Protein AF-A0A815EJ91-F1 (afdb_monomer_lite)

Organism: NCBI:txid433720

Sequence (67 aa):
MFDSYFLIGSNDHPREITVIDENCKTICSLRSENLNSLATVNVGHQTLPIIVGGNSSGRIHVFTGQI

pLDDT: mean 86.36, std 9.07, range [52.47, 94.31]

Foldseek 3Di:
DDPDWDWDFDPDPVTWTFIAGPVRHTPDTHGDPPPPFTQPDKDADPPFQWIWTAGPVRDIDIDHDND

Secondary structure (DSSP, 8-state):
--SS-EEEE--SSS-EEEEE-TTS-EEEEEE-TT--S-EEEEEE-TTSSEEEEEETTS-EEEEES--

Radius of gyration: 11.25 Å; chains: 1; bounding box: 26×30×23 Å

Structure (mmCIF, N/CA/C/O backbone):
data_AF-A0A815EJ91-F1
#
_entry.id   AF-A0A815EJ91-F1
#
loop_
_atom_site.group_PDB
_atom_site.id
_atom_site.type_symbol
_atom_site.label_atom_id
_atom_site.label_alt_id
_atom_site.label_comp_id
_atom_site.label_asym_id
_atom_site.label_entity_id
_atom_site.label_seq_id
_atom_site.pdbx_PDB_ins_code
_atom_site.Cartn_x
_atom_site.Cartn_y
_atom_site.Cartn_z
_atom_site.occupancy
_atom_site.B_iso_or_equiv
_atom_site.auth_seq_id
_atom_site.auth_comp_id
_atom_site.auth_asym_id
_atom_site.auth_atom_id
_atom_site.pdbx_PDB_model_num
ATOM 1 N N . MET A 1 1 ? -9.039 6.792 11.458 1.00 52.47 1 MET A N 1
ATOM 2 C CA . MET A 1 1 ? -8.888 6.380 10.052 1.00 52.47 1 MET A CA 1
ATOM 3 C C . MET A 1 1 ? -9.506 7.480 9.220 1.00 52.47 1 MET A C 1
ATOM 5 O O . MET A 1 1 ? -10.594 7.896 9.585 1.00 52.47 1 MET A O 1
ATOM 9 N N . PHE A 1 2 ? -8.777 8.038 8.255 1.00 56.38 2 PHE A N 1
ATOM 10 C CA . PHE A 1 2 ? -9.212 9.221 7.503 1.00 56.38 2 PHE A CA 1
ATOM 11 C C . PHE A 1 2 ? -10.577 8.980 6.847 1.00 56.38 2 PHE A C 1
ATOM 13 O O . PHE A 1 2 ? -10.799 7.896 6.307 1.00 56.38 2 PHE A O 1
ATOM 20 N N . ASP A 1 3 ? -11.464 9.977 6.890 1.00 66.56 3 ASP A N 1
ATOM 21 C CA . ASP A 1 3 ? -12.792 9.900 6.264 1.00 66.56 3 ASP A CA 1
ATOM 22 C C . ASP A 1 3 ? -12.692 9.678 4.742 1.00 66.56 3 ASP A C 1
ATOM 24 O O . ASP A 1 3 ? -13.617 9.157 4.120 1.00 66.56 3 ASP A O 1
ATOM 28 N N . SER A 1 4 ? -11.550 10.020 4.130 1.00 82.62 4 SER A N 1
ATOM 29 C CA . SER A 1 4 ? -11.179 9.684 2.753 1.00 82.62 4 SER A CA 1
ATOM 30 C C . SER A 1 4 ? -9.653 9.677 2.595 1.00 82.62 4 SER A C 1
ATOM 32 O O . SER A 1 4 ? -8.969 10.568 3.084 1.00 82.62 4 SER A O 1
ATOM 34 N N . TYR A 1 5 ? -9.099 8.658 1.938 1.00 90.44 5 TYR A N 1
ATOM 35 C CA . TYR A 1 5 ? -7.687 8.603 1.547 1.00 90.44 5 TYR A CA 1
ATOM 36 C C . TYR A 1 5 ? -7.542 7.776 0.270 1.00 90.44 5 TYR A C 1
ATOM 38 O O . TYR A 1 5 ? -8.363 6.899 -0.013 1.00 90.44 5 TYR A O 1
ATOM 46 N N . PHE A 1 6 ? -6.473 8.023 -0.481 1.00 92.25 6 PHE A N 1
ATOM 47 C CA . PHE A 1 6 ? -6.132 7.248 -1.670 1.00 92.25 6 PHE A CA 1
ATOM 48 C C . PHE A 1 6 ? -4.766 6.596 -1.501 1.00 92.25 6 PHE A C 1
ATOM 50 O O . PHE A 1 6 ? -3.849 7.174 -0.918 1.00 92.25 6 PHE A O 1
ATOM 57 N N . LEU A 1 7 ? -4.643 5.378 -2.027 1.00 93.25 7 LEU A N 1
ATOM 58 C CA . LEU A 1 7 ? -3.409 4.600 -2.017 1.00 93.25 7 LEU A CA 1
ATOM 59 C C . LEU A 1 7 ? -2.854 4.539 -3.432 1.00 93.25 7 LEU A C 1
ATOM 61 O O . LEU A 1 7 ? -3.466 3.945 -4.320 1.00 93.25 7 LEU A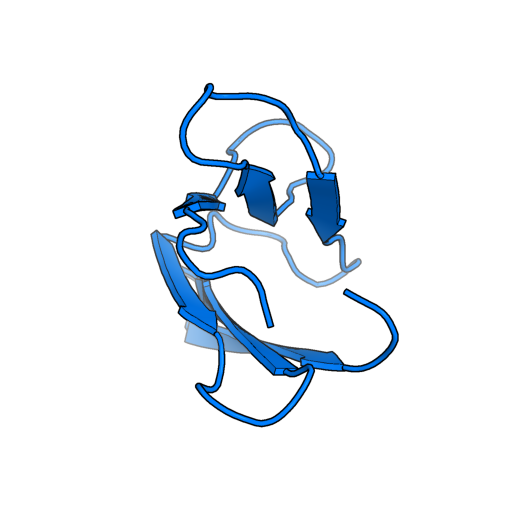 O 1
ATOM 65 N N . ILE A 1 8 ? -1.690 5.138 -3.633 1.00 92.19 8 ILE A N 1
ATOM 66 C CA . ILE A 1 8 ? -1.050 5.241 -4.940 1.00 92.19 8 ILE A CA 1
ATOM 67 C C . ILE A 1 8 ? 0.197 4.369 -4.929 1.00 92.19 8 ILE A C 1
ATOM 69 O O . ILE A 1 8 ? 1.141 4.639 -4.194 1.00 92.19 8 ILE A O 1
ATOM 73 N N . GLY A 1 9 ? 0.220 3.328 -5.758 1.00 89.50 9 GLY A N 1
ATOM 74 C CA . GLY A 1 9 ? 1.467 2.627 -6.052 1.00 89.50 9 GLY A CA 1
ATOM 75 C C . GLY A 1 9 ? 2.343 3.498 -6.950 1.00 89.50 9 GLY A C 1
ATOM 76 O O . GLY A 1 9 ? 1.898 3.886 -8.031 1.00 89.50 9 GLY A O 1
ATOM 77 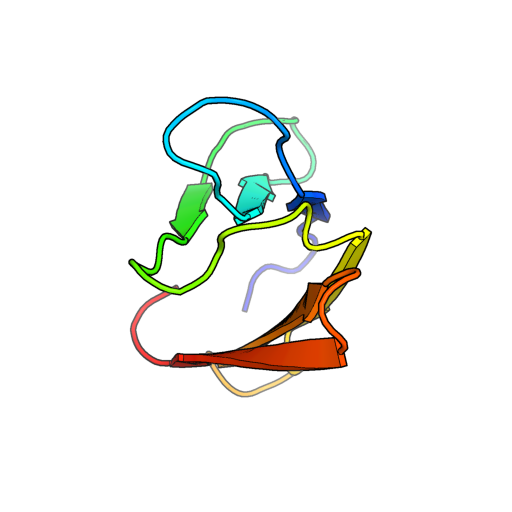N N . SER A 1 10 ? 3.574 3.788 -6.528 1.00 83.25 10 SER A N 1
ATOM 78 C CA . SER A 1 10 ? 4.552 4.517 -7.342 1.00 83.25 10 SER A CA 1
ATOM 79 C C . SER A 1 10 ? 5.571 3.573 -7.984 1.00 83.25 10 SER A C 1
ATOM 81 O O . SER A 1 10 ? 5.971 2.554 -7.411 1.00 83.25 10 SER A O 1
ATOM 83 N N . ASN A 1 11 ? 5.997 3.930 -9.197 1.00 81.88 11 ASN A N 1
ATOM 84 C CA . ASN A 1 11 ? 7.103 3.283 -9.901 1.00 81.88 11 ASN A CA 1
ATOM 85 C C . ASN A 1 11 ? 8.450 3.980 -9.649 1.00 81.88 11 ASN A C 1
ATOM 87 O O . ASN A 1 11 ? 9.466 3.523 -10.175 1.00 81.88 11 ASN A O 1
ATOM 91 N N . ASP A 1 12 ? 8.455 5.057 -8.859 1.00 81.50 12 ASP A N 1
ATOM 92 C CA . ASP A 1 12 ? 9.670 5.758 -8.456 1.00 81.50 12 ASP A CA 1
ATOM 93 C C . ASP A 1 12 ? 10.591 4.837 -7.650 1.00 81.50 12 ASP A C 1
ATOM 95 O O . ASP A 1 12 ? 10.169 3.833 -7.076 1.00 81.50 12 ASP A O 1
ATOM 99 N N . HIS A 1 13 ? 11.881 5.170 -7.622 1.00 80.81 13 HIS A N 1
ATOM 100 C CA . HIS A 1 13 ? 12.883 4.422 -6.873 1.00 80.81 13 HIS A CA 1
ATOM 101 C C . HIS A 1 13 ? 13.362 5.238 -5.659 1.00 80.81 13 HIS A C 1
ATOM 103 O O . HIS A 1 13 ? 13.877 6.340 -5.853 1.00 80.81 13 HIS A O 1
ATOM 109 N N . PRO A 1 14 ? 13.260 4.709 -4.420 1.00 83.44 14 PRO A N 1
ATOM 110 C CA . PRO A 1 14 ? 12.714 3.398 -4.051 1.00 83.44 14 PRO A CA 1
ATOM 111 C C . PRO A 1 14 ? 11.189 3.321 -4.226 1.00 83.44 14 PRO A C 1
ATOM 113 O O . PRO A 1 14 ? 10.489 4.300 -3.990 1.00 83.44 14 PRO A O 1
ATOM 116 N N . ARG A 1 15 ? 10.691 2.133 -4.595 1.00 89.06 15 ARG A N 1
ATOM 117 C CA . ARG A 1 15 ? 9.255 1.892 -4.786 1.00 89.06 15 ARG A CA 1
ATOM 118 C C . ARG A 1 15 ? 8.505 2.052 -3.475 1.00 89.06 15 ARG A C 1
ATOM 120 O O . ARG A 1 15 ? 8.977 1.606 -2.425 1.00 89.06 15 ARG A O 1
ATOM 127 N N . GLU A 1 16 ? 7.322 2.646 -3.560 1.00 91.12 16 GLU A N 1
ATOM 128 C CA . GLU A 1 16 ? 6.487 2.952 -2.405 1.00 91.12 16 GLU A CA 1
ATOM 129 C C . GLU A 1 16 ? 4.993 2.916 -2.730 1.00 91.12 16 GLU A C 1
ATOM 131 O O . GLU A 1 16 ? 4.583 2.977 -3.893 1.00 91.12 16 GLU A O 1
ATOM 136 N N . ILE A 1 17 ? 4.186 2.820 -1.675 1.00 92.31 17 ILE A N 1
ATOM 137 C CA . ILE A 1 17 ? 2.762 3.149 -1.711 1.00 92.31 17 ILE A CA 1
ATOM 138 C C . ILE A 1 17 ? 2.603 4.494 -1.007 1.00 92.31 17 ILE A C 1
ATOM 140 O O . ILE A 1 17 ? 2.873 4.603 0.189 1.00 92.31 17 ILE A O 1
ATOM 144 N N . THR A 1 18 ? 2.177 5.515 -1.736 1.00 92.81 18 THR A N 1
ATOM 145 C CA . THR A 1 18 ? 1.914 6.848 -1.193 1.00 92.81 18 THR A CA 1
ATOM 146 C C . THR A 1 18 ? 0.466 6.928 -0.726 1.00 92.81 18 THR A C 1
ATOM 148 O O . THR A 1 18 ? -0.453 6.550 -1.456 1.00 92.81 18 THR A O 1
ATOM 151 N N . VAL A 1 19 ? 0.259 7.430 0.488 1.00 92.44 19 VAL A N 1
ATOM 152 C CA . VAL A 1 19 ? -1.064 7.725 1.040 1.00 92.44 19 VAL A CA 1
ATOM 153 C C . VAL A 1 19 ? -1.312 9.219 0.885 1.00 92.44 19 VAL A C 1
ATOM 155 O O . VAL A 1 19 ? -0.526 10.027 1.384 1.00 92.44 19 VAL A O 1
ATOM 158 N N . ILE A 1 20 ? -2.388 9.587 0.194 1.00 93.06 20 ILE A N 1
ATOM 159 C CA . ILE A 1 20 ? -2.801 10.985 0.019 1.00 93.06 20 ILE A CA 1
ATOM 160 C C . ILE A 1 20 ? -4.201 11.223 0.590 1.00 93.06 20 ILE A C 1
ATOM 162 O O . ILE A 1 20 ? -5.023 10.303 0.615 1.00 93.06 20 ILE A O 1
ATOM 166 N N . ASP A 1 21 ? -4.466 12.451 1.028 1.00 92.62 21 ASP A N 1
ATOM 167 C CA . ASP A 1 21 ? -5.809 12.911 1.394 1.00 92.62 21 ASP A CA 1
ATOM 168 C C . ASP A 1 21 ? -6.623 13.353 0.162 1.00 92.62 21 ASP A C 1
ATOM 170 O O . ASP A 1 21 ? -6.145 13.340 -0.979 1.00 92.62 21 ASP A O 1
ATOM 174 N N . GLU A 1 22 ? -7.873 13.756 0.383 1.00 93.81 22 GLU A N 1
ATOM 175 C CA . GLU A 1 22 ? -8.777 14.256 -0.657 1.00 93.81 22 GLU A CA 1
ATOM 176 C C . GLU A 1 22 ? -8.320 15.556 -1.335 1.00 93.81 22 GLU A C 1
ATOM 178 O O . GLU A 1 22 ? -8.805 15.888 -2.415 1.00 93.81 22 GLU A O 1
ATOM 183 N N . ASN A 1 23 ? -7.360 16.268 -0.743 1.00 94.00 23 ASN A N 1
ATOM 184 C CA . ASN A 1 23 ? -6.756 17.479 -1.297 1.00 94.00 23 ASN A CA 1
ATOM 185 C C . ASN A 1 23 ? -5.461 17.174 -2.068 1.00 94.00 23 ASN A C 1
ATOM 187 O O . ASN A 1 23 ? -4.704 18.091 -2.395 1.00 94.00 23 ASN A O 1
ATOM 191 N N . CYS A 1 24 ? -5.193 15.894 -2.353 1.00 92.56 24 CYS A N 1
ATOM 192 C CA . CYS A 1 24 ? -3.970 15.404 -2.986 1.00 92.56 24 CYS A CA 1
ATOM 193 C C . CYS A 1 24 ? -2.695 15.694 -2.181 1.00 92.56 24 CYS A C 1
ATOM 195 O O . CYS A 1 24 ? -1.598 15.726 -2.745 1.00 92.56 24 CYS A O 1
ATOM 197 N N . LYS A 1 25 ? -2.804 15.899 -0.865 1.00 94.31 25 LYS A N 1
ATOM 198 C CA . LYS A 1 25 ? -1.643 16.082 0.004 1.00 94.31 25 LYS A CA 1
ATOM 199 C C . LYS A 1 25 ? -1.142 14.729 0.488 1.00 94.31 25 LYS A C 1
ATOM 201 O O . LYS A 1 25 ? -1.901 13.924 1.021 1.00 94.31 25 LYS A O 1
ATOM 206 N N . THR A 1 26 ? 0.164 14.508 0.368 1.00 93.19 26 THR A N 1
ATOM 207 C CA . THR A 1 26 ? 0.820 13.321 0.923 1.00 93.19 26 THR A CA 1
ATOM 208 C C . THR A 1 26 ? 0.736 13.309 2.446 1.00 93.19 26 THR A C 1
ATOM 210 O O . THR A 1 26 ? 1.219 14.224 3.116 1.00 93.19 26 THR A O 1
ATOM 213 N N . ILE A 1 27 ? 0.149 12.241 2.977 1.00 92.44 27 ILE A N 1
ATOM 214 C CA . ILE A 1 27 ? 0.079 11.930 4.405 1.00 92.44 27 ILE A CA 1
ATOM 215 C C . ILE A 1 27 ? 1.344 11.171 4.808 1.00 92.44 27 ILE A C 1
ATOM 217 O O . ILE A 1 27 ? 2.052 11.578 5.727 1.00 92.44 27 ILE A O 1
ATOM 221 N N . CYS A 1 28 ? 1.651 1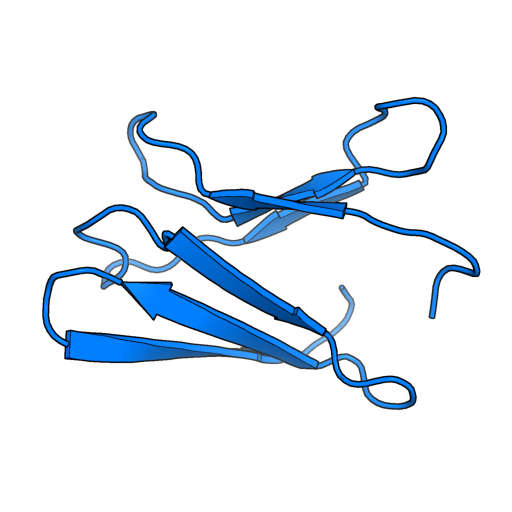0.085 4.092 1.00 91.31 28 CYS A N 1
ATOM 222 C CA . CYS A 1 28 ? 2.830 9.258 4.326 1.00 91.31 28 CYS A CA 1
ATOM 223 C C . CYS A 1 28 ? 3.201 8.419 3.090 1.00 91.31 28 CYS A C 1
ATOM 225 O O . CYS A 1 28 ? 2.418 8.285 2.147 1.00 91.31 28 CYS A O 1
ATOM 227 N N . SER A 1 29 ? 4.402 7.836 3.119 1.00 91.38 29 SER A N 1
ATOM 228 C CA . SER A 1 29 ? 4.893 6.897 2.106 1.00 91.38 29 SER A CA 1
ATOM 229 C C . SER A 1 29 ? 5.305 5.586 2.764 1.00 91.38 29 SER A C 1
ATOM 231 O O . SER A 1 29 ? 6.113 5.564 3.694 1.00 91.38 29 SER A O 1
ATOM 233 N N . LEU A 1 30 ? 4.766 4.480 2.263 1.00 91.06 30 LE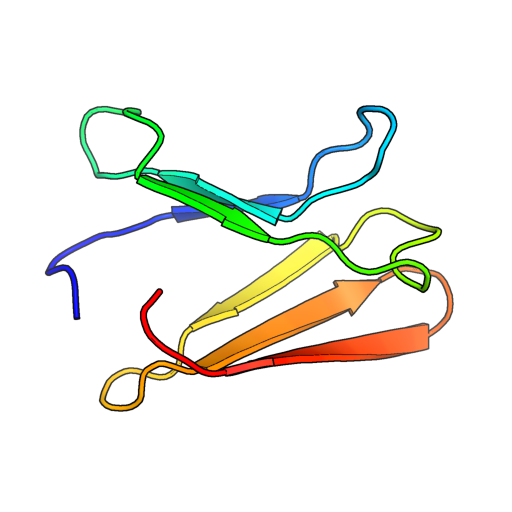U A N 1
ATOM 234 C CA . LEU A 1 30 ? 5.002 3.133 2.768 1.00 91.06 30 LEU A CA 1
ATOM 235 C C . LEU A 1 30 ? 6.034 2.424 1.896 1.00 91.06 30 LEU A C 1
ATOM 237 O O . LEU A 1 30 ? 5.837 2.249 0.692 1.00 91.06 30 LEU A O 1
ATOM 241 N N . ARG A 1 31 ? 7.138 2.003 2.514 1.00 89.12 31 ARG A N 1
ATOM 242 C CA . ARG A 1 31 ? 8.290 1.394 1.837 1.00 89.12 31 ARG A CA 1
ATOM 243 C C . ARG A 1 31 ? 8.630 0.045 2.446 1.00 89.12 31 ARG A C 1
ATOM 245 O O . ARG A 1 31 ? 8.493 -0.161 3.647 1.00 89.12 31 ARG A O 1
ATOM 252 N N . SER A 1 32 ? 9.118 -0.861 1.610 1.00 84.88 32 SER A N 1
ATOM 253 C CA . SER A 1 32 ? 9.664 -2.150 2.028 1.00 84.88 32 SER A CA 1
ATOM 254 C C . SER A 1 32 ? 10.793 -2.540 1.085 1.00 84.88 32 SER A C 1
ATOM 256 O O .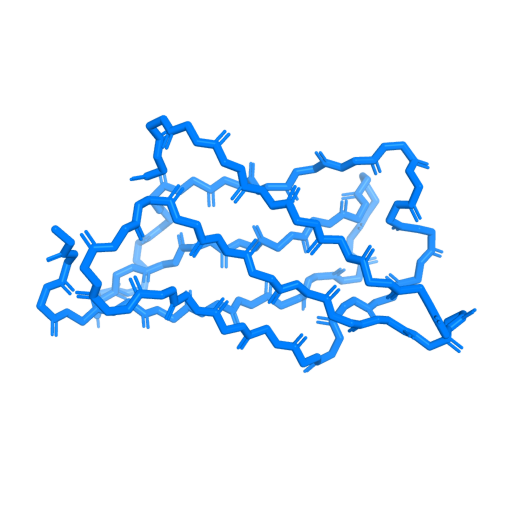 SER A 1 32 ? 10.683 -2.334 -0.123 1.00 84.88 32 SER A O 1
ATOM 258 N N . GLU A 1 33 ? 11.849 -3.159 1.611 1.00 79.56 33 GLU A N 1
ATOM 259 C CA . GLU A 1 33 ? 12.952 -3.701 0.801 1.00 79.56 33 GLU A CA 1
ATOM 260 C C . GLU A 1 33 ? 12.470 -4.742 -0.223 1.00 79.56 33 GLU A C 1
ATOM 262 O O . GLU A 1 33 ? 13.111 -4.982 -1.242 1.00 79.56 33 GLU A O 1
ATOM 267 N N . ASN A 1 34 ? 11.306 -5.351 0.023 1.00 79.31 34 ASN A N 1
ATOM 268 C CA . ASN A 1 34 ? 10.721 -6.364 -0.848 1.00 79.31 34 ASN A CA 1
ATOM 269 C C . ASN A 1 34 ? 9.685 -5.809 -1.836 1.00 79.31 34 ASN A C 1
ATOM 271 O O . ASN A 1 34 ? 9.111 -6.586 -2.612 1.00 79.31 34 ASN A O 1
ATOM 275 N N . LEU A 1 35 ? 9.446 -4.494 -1.854 1.00 84.75 35 LEU A N 1
ATOM 276 C CA . LEU A 1 35 ? 8.525 -3.835 -2.785 1.00 84.75 35 LEU A CA 1
ATOM 277 C C . LEU A 1 35 ? 9.175 -3.657 -4.168 1.00 84.75 35 LEU A C 1
ATOM 279 O O . LEU A 1 35 ? 9.226 -2.578 -4.736 1.00 84.75 35 LEU A O 1
ATOM 283 N N . ASN A 1 36 ? 9.712 -4.740 -4.728 1.00 81.06 36 ASN A N 1
ATOM 284 C CA . ASN A 1 36 ? 10.556 -4.723 -5.929 1.00 81.06 36 ASN A CA 1
ATOM 285 C C . ASN A 1 36 ? 9.792 -4.541 -7.248 1.00 81.06 36 ASN A C 1
ATOM 287 O O . ASN A 1 36 ? 10.404 -4.436 -8.306 1.00 81.06 36 ASN A O 1
ATOM 291 N N . SER A 1 37 ? 8.466 -4.505 -7.202 1.00 82.62 37 SER A N 1
ATOM 292 C CA . SER A 1 37 ? 7.598 -4.219 -8.343 1.00 82.62 37 SER A CA 1
ATOM 293 C C . SER A 1 37 ? 6.430 -3.351 -7.889 1.00 82.62 37 SER A C 1
ATOM 295 O O . SER A 1 37 ? 6.163 -3.256 -6.688 1.00 82.62 37 SER A O 1
ATOM 297 N N . LEU A 1 38 ? 5.769 -2.707 -8.852 1.00 80.62 38 LEU A N 1
ATOM 298 C CA . LEU A 1 38 ? 4.652 -1.807 -8.599 1.00 80.62 38 LEU A CA 1
ATOM 299 C C . LEU A 1 38 ? 3.541 -2.532 -7.832 1.00 80.62 38 LEU A C 1
ATOM 301 O O . LEU A 1 38 ? 3.019 -3.546 -8.304 1.00 80.62 38 LEU A O 1
ATOM 305 N N . ALA A 1 39 ? 3.177 -2.001 -6.666 1.00 83.44 39 ALA A N 1
ATOM 306 C CA . ALA A 1 39 ? 2.002 -2.447 -5.931 1.00 83.44 39 ALA A CA 1
ATOM 307 C C . ALA A 1 39 ? 0.753 -1.832 -6.568 1.00 83.44 39 ALA A C 1
ATOM 309 O O . ALA A 1 39 ? 0.364 -0.708 -6.254 1.00 83.44 39 ALA A O 1
ATOM 310 N N . THR A 1 40 ? 0.178 -2.542 -7.536 1.00 81.81 40 THR A N 1
ATOM 311 C CA . THR A 1 40 ? -0.932 -2.057 -8.368 1.00 81.81 40 THR A CA 1
ATOM 312 C C . THR A 1 40 ? -2.284 -2.130 -7.670 1.00 81.81 40 THR A C 1
ATOM 314 O O . THR A 1 40 ? -3.191 -1.392 -8.039 1.00 81.81 40 THR A O 1
ATOM 317 N N . VAL A 1 41 ? -2.431 -3.001 -6.669 1.00 88.19 41 VAL A N 1
ATOM 318 C CA . VAL A 1 41 ? -3.672 -3.166 -5.903 1.00 88.19 41 VAL A CA 1
ATOM 319 C C . VAL A 1 41 ? -3.363 -2.935 -4.436 1.00 88.19 41 VAL A C 1
ATOM 321 O O . VAL A 1 41 ? -2.594 -3.691 -3.849 1.00 88.19 41 VAL A O 1
ATOM 324 N N . ASN A 1 42 ? -3.971 -1.906 -3.848 1.00 92.12 42 ASN A N 1
ATOM 325 C CA . ASN A 1 42 ? -3.762 -1.531 -2.454 1.00 92.12 42 ASN A CA 1
ATOM 326 C C . ASN A 1 42 ? -5.108 -1.300 -1.765 1.00 92.12 42 ASN A C 1
ATOM 328 O O . ASN A 1 42 ? -6.021 -0.732 -2.363 1.00 92.12 42 ASN A O 1
ATOM 332 N N . VAL A 1 43 ? -5.227 -1.713 -0.506 1.00 92.19 43 VAL A N 1
ATOM 333 C CA . VAL A 1 43 ? -6.428 -1.508 0.311 1.00 92.19 43 VAL A CA 1
ATOM 334 C C . VAL A 1 43 ? -6.044 -1.236 1.762 1.00 92.19 43 VAL A C 1
ATOM 336 O O . VAL A 1 43 ? -5.137 -1.874 2.295 1.00 92.19 43 VAL A O 1
ATOM 339 N N . GLY A 1 44 ? -6.728 -0.294 2.410 1.00 91.19 44 GLY A N 1
ATOM 340 C CA . GLY A 1 44 ? -6.621 -0.077 3.852 1.00 91.19 44 GLY A CA 1
ATOM 341 C C . GLY A 1 44 ? -7.818 -0.663 4.600 1.00 91.19 44 GLY A C 1
ATOM 342 O O . GLY A 1 44 ? -8.953 -0.629 4.121 1.00 91.19 44 GLY A O 1
ATOM 343 N N . HIS A 1 45 ? -7.571 -1.230 5.778 1.00 90.50 45 HIS A N 1
ATOM 344 C CA . HIS A 1 45 ? -8.603 -1.861 6.600 1.00 90.50 45 HIS A CA 1
ATOM 345 C C . HIS A 1 45 ? -9.453 -0.824 7.338 1.00 90.50 45 HIS A C 1
ATOM 347 O O . HIS A 1 45 ? -8.908 -0.087 8.142 1.00 90.50 45 HIS A O 1
ATOM 353 N N . GLN A 1 46 ? -10.780 -0.821 7.159 1.00 85.19 46 GLN A N 1
ATOM 354 C CA . GLN A 1 46 ? -11.715 0.243 7.597 1.00 85.19 46 GLN A CA 1
ATOM 355 C C . GLN A 1 46 ? -11.693 0.657 9.082 1.00 85.19 46 GLN A C 1
ATOM 357 O O . GLN A 1 46 ? -12.198 1.722 9.429 1.00 85.19 46 GLN A O 1
ATOM 362 N N . THR A 1 47 ? -11.141 -0.163 9.972 1.00 85.62 47 THR A N 1
ATOM 363 C CA . THR A 1 47 ? -11.078 0.147 11.413 1.00 85.62 47 THR A CA 1
ATOM 364 C C . THR A 1 47 ? -9.715 -0.095 12.048 1.00 85.62 47 THR A C 1
ATOM 366 O O . THR A 1 47 ? -9.520 0.235 13.215 1.00 85.62 47 THR A O 1
ATOM 369 N N . LEU A 1 48 ? -8.762 -0.663 11.305 1.00 89.00 48 LEU A N 1
ATOM 370 C CA . LEU A 1 48 ? -7.455 -1.046 11.838 1.00 89.00 48 LEU A CA 1
ATOM 371 C C . LEU A 1 48 ? -6.386 -0.300 11.057 1.00 89.00 48 LEU A C 1
ATOM 373 O O . LEU A 1 48 ? -6.556 -0.091 9.857 1.00 89.00 48 LEU A O 1
ATOM 377 N N . PRO A 1 49 ? -5.267 0.070 11.688 1.00 88.06 49 PRO A N 1
ATOM 378 C CA . PRO A 1 49 ? -4.214 0.793 11.003 1.00 88.06 49 PRO A CA 1
ATOM 379 C C . PRO A 1 49 ? -3.342 -0.195 10.210 1.00 88.06 49 PRO A C 1
ATOM 381 O O . PRO A 1 49 ? -2.198 -0.491 10.559 1.00 88.06 49 PRO A O 1
ATOM 384 N N . ILE A 1 50 ? -3.958 -0.785 9.183 1.00 91.56 50 ILE A N 1
ATOM 385 C CA . ILE A 1 50 ? -3.409 -1.836 8.331 1.00 91.56 50 ILE A CA 1
ATOM 386 C C . ILE A 1 50 ? -3.635 -1.444 6.875 1.00 91.56 50 ILE A C 1
ATOM 388 O O . ILE A 1 50 ? -4.768 -1.172 6.475 1.00 91.56 50 ILE A O 1
ATOM 392 N N . ILE A 1 51 ? -2.570 -1.483 6.078 1.00 92.94 51 ILE A N 1
ATOM 393 C CA . ILE A 1 51 ? -2.622 -1.345 4.620 1.00 92.94 51 ILE A CA 1
ATOM 394 C C . ILE A 1 51 ? -2.001 -2.578 3.978 1.00 92.94 51 ILE A C 1
ATOM 396 O O . ILE A 1 51 ? -0.939 -3.043 4.391 1.00 92.94 51 ILE A O 1
ATOM 400 N N . VAL A 1 52 ? -2.675 -3.115 2.967 1.00 92.81 52 VAL A N 1
ATOM 401 C CA . VAL A 1 52 ? -2.252 -4.302 2.228 1.00 92.81 52 VAL A CA 1
ATOM 402 C C . VAL A 1 52 ? -2.050 -3.931 0.766 1.00 92.81 52 VAL A C 1
ATOM 404 O O . VAL A 1 52 ? -2.940 -3.342 0.157 1.00 92.81 52 VAL A O 1
ATOM 407 N N . GLY A 1 53 ? -0.894 -4.288 0.209 1.00 91.94 53 GLY A N 1
ATOM 408 C CA . GLY A 1 53 ? -0.544 -4.060 -1.192 1.00 91.94 53 GLY A CA 1
ATOM 409 C C . GLY A 1 53 ? -0.109 -5.343 -1.896 1.00 91.94 53 GLY A C 1
ATOM 410 O O . GLY A 1 53 ? 0.710 -6.097 -1.371 1.00 91.94 53 GLY A O 1
ATOM 411 N N . GLY A 1 54 ? -0.640 -5.595 -3.090 1.00 90.50 54 GLY A N 1
ATOM 412 C CA . GLY A 1 54 ? -0.234 -6.685 -3.979 1.00 90.50 54 GLY A CA 1
ATOM 413 C C . GLY A 1 54 ? 0.539 -6.154 -5.183 1.00 90.50 54 GLY A C 1
ATOM 414 O O . GLY A 1 54 ? 0.160 -5.136 -5.764 1.00 90.50 54 GLY A O 1
ATOM 415 N N . ASN A 1 55 ? 1.620 -6.837 -5.568 1.00 88.62 55 ASN A N 1
ATOM 416 C CA . ASN A 1 55 ? 2.467 -6.439 -6.696 1.00 88.62 55 ASN A CA 1
ATOM 417 C C . ASN A 1 55 ? 2.631 -7.554 -7.748 1.00 88.62 55 ASN A C 1
ATOM 419 O O . ASN A 1 55 ? 2.230 -8.701 -7.538 1.00 88.62 55 ASN A O 1
ATOM 423 N N . SER A 1 56 ? 3.224 -7.230 -8.903 1.00 85.12 56 SER A N 1
ATOM 424 C CA . SER A 1 56 ? 3.315 -8.157 -10.046 1.00 85.12 56 SER A CA 1
ATOM 425 C C . SER A 1 56 ? 4.256 -9.349 -9.837 1.00 85.12 56 SER A C 1
ATOM 427 O O . SER A 1 56 ? 4.211 -10.294 -10.621 1.00 85.12 56 SER A O 1
ATOM 429 N N . SER A 1 57 ? 5.066 -9.362 -8.770 1.00 86.56 57 SER A N 1
ATOM 430 C CA . SER A 1 57 ? 5.840 -10.548 -8.376 1.00 86.56 57 SER A CA 1
ATOM 431 C C . SER A 1 57 ? 5.032 -11.572 -7.568 1.00 86.56 57 SER A C 1
ATOM 433 O O . SER A 1 57 ? 5.599 -12.558 -7.096 1.00 86.56 57 SER A O 1
ATOM 435 N N . GLY A 1 58 ? 3.723 -11.349 -7.397 1.00 87.44 58 GLY A N 1
ATOM 436 C CA . GLY A 1 58 ? 2.816 -12.254 -6.690 1.00 87.44 58 GLY A CA 1
ATOM 437 C C . GLY A 1 58 ? 2.945 -12.195 -5.168 1.00 87.44 58 GLY A C 1
ATOM 438 O O . GLY A 1 58 ? 2.473 -13.099 -4.482 1.00 87.44 58 GLY A O 1
ATOM 439 N N . ARG A 1 59 ? 3.601 -11.161 -4.623 1.00 88.75 59 ARG A N 1
ATOM 440 C CA . ARG A 1 59 ? 3.778 -10.984 -3.176 1.00 88.75 59 ARG A CA 1
ATOM 441 C C . ARG A 1 59 ? 2.727 -10.037 -2.605 1.00 88.75 59 ARG A C 1
ATOM 443 O O . ARG A 1 59 ? 2.331 -9.069 -3.252 1.00 88.75 59 ARG A O 1
ATOM 450 N N . ILE A 1 60 ? 2.341 -10.307 -1.360 1.00 91.69 60 ILE A N 1
ATOM 451 C CA . ILE A 1 60 ? 1.482 -9.446 -0.547 1.00 91.69 60 ILE A CA 1
ATOM 452 C C . ILE A 1 60 ? 2.360 -8.743 0.489 1.00 91.69 60 ILE A C 1
ATOM 454 O O . ILE A 1 60 ? 3.123 -9.394 1.203 1.00 91.69 60 ILE A O 1
ATOM 458 N N . HIS A 1 61 ? 2.237 -7.423 0.575 1.00 91.56 61 HIS A N 1
ATOM 459 C CA . HIS A 1 61 ? 2.886 -6.583 1.578 1.00 91.56 61 HIS A CA 1
ATOM 460 C C . HIS A 1 61 ? 1.843 -6.091 2.565 1.00 91.56 61 HIS A C 1
ATOM 462 O O . HIS A 1 61 ? 0.798 -5.590 2.155 1.00 91.56 61 HIS A O 1
ATOM 468 N N . VAL A 1 62 ? 2.134 -6.227 3.856 1.00 92.88 62 VAL A N 1
ATOM 469 C CA . VAL A 1 62 ? 1.261 -5.773 4.939 1.00 92.88 62 VAL A CA 1
ATOM 470 C C . VAL A 1 62 ? 2.010 -4.716 5.735 1.00 92.88 62 VAL A C 1
ATOM 472 O O . VAL A 1 62 ? 3.076 -4.987 6.284 1.00 92.88 62 VAL A O 1
ATOM 475 N N . PHE A 1 63 ? 1.448 -3.516 5.791 1.00 91.56 63 PHE A N 1
ATOM 476 C CA . PHE A 1 63 ? 1.938 -2.401 6.587 1.00 91.56 63 PHE A CA 1
ATOM 477 C C . PHE A 1 63 ? 1.031 -2.243 7.802 1.00 91.56 63 PHE A C 1
ATOM 479 O O . PHE A 1 63 ? -0.188 -2.176 7.659 1.00 91.56 63 PHE A O 1
ATOM 486 N N . THR A 1 64 ? 1.625 -2.200 8.991 1.00 91.38 64 THR A N 1
ATOM 487 C CA . THR A 1 64 ? 0.923 -2.065 10.274 1.00 91.38 64 THR A CA 1
ATOM 488 C C . THR A 1 64 ? 1.634 -1.024 11.132 1.00 91.38 64 THR A C 1
ATOM 490 O O . THR A 1 64 ? 2.862 -0.976 11.107 1.00 91.38 64 THR A O 1
ATOM 493 N N . GLY A 1 65 ? 0.912 -0.250 11.938 1.00 80.50 65 GLY A N 1
ATOM 494 C CA . GLY A 1 65 ? 1.506 0.764 12.826 1.00 80.50 65 GLY A CA 1
ATOM 495 C C . GLY A 1 65 ? 0.756 2.0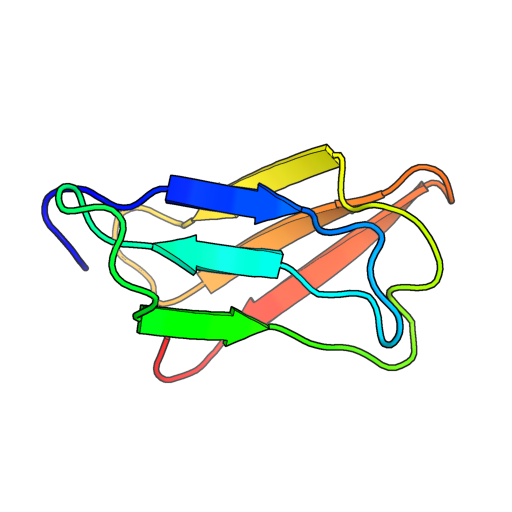87 12.730 1.00 80.50 65 GLY A C 1
ATOM 496 O O . GLY A 1 65 ? -0.339 2.099 12.198 1.00 80.50 65 GLY A O 1
ATOM 497 N N . GLN A 1 66 ? 1.288 3.202 13.236 1.00 59.00 66 GLN A N 1
ATOM 498 C CA . GLN A 1 66 ? 0.670 4.507 12.956 1.00 59.00 66 GLN A CA 1
ATOM 499 C C . GLN A 1 66 ? 0.865 4.843 11.472 1.00 59.00 66 GLN A C 1
ATOM 501 O O . GLN A 1 66 ? 1.975 5.178 11.062 1.00 59.00 66 GLN A O 1
ATOM 506 N N . ILE A 1 67 ? -0.208 4.693 10.691 1.00 58.38 67 ILE A N 1
ATOM 507 C CA . ILE A 1 67 ? -0.307 5.115 9.289 1.00 58.38 67 ILE A CA 1
ATOM 508 C C . ILE A 1 67 ? -1.134 6.393 9.216 1.00 58.38 67 ILE A C 1
ATOM 510 O O . ILE A 1 67 ? -2.156 6.454 9.943 1.00 58.38 67 ILE A O 1
#

InterPro domains:
  IPR015943 WD40/YVTN repeat-like-containing domain superfamily [G3DSA:2.130.10.10] (1-66)